Protein AF-A0A1Q3ENA5-F1 (afdb_monomer_lite)

Structure (mmCIF, N/CA/C/O backbone):
data_AF-A0A1Q3ENA5-F1
#
_entry.id   AF-A0A1Q3ENA5-F1
#
loop_
_atom_site.group_PDB
_atom_site.id
_atom_site.type_symbol
_atom_site.label_atom_id
_atom_site.label_alt_id
_atom_site.label_comp_id
_atom_site.label_asym_id
_atom_site.label_entity_id
_atom_site.label_seq_id
_atom_site.pdbx_PDB_ins_code
_atom_site.Cartn_x
_atom_site.Cartn_y
_atom_site.Cartn_z
_atom_site.occupancy
_atom_site.B_iso_or_equiv
_atom_site.auth_seq_id
_atom_site.auth_comp_id
_atom_site.auth_asym_id
_atom_site.auth_atom_id
_atom_site.pdbx_PDB_model_num
ATOM 1 N N . MET A 1 1 ? 7.238 -24.055 77.664 1.00 55.78 1 MET A N 1
ATOM 2 C CA . MET A 1 1 ? 8.577 -24.464 77.188 1.00 55.78 1 MET A CA 1
ATOM 3 C C . MET A 1 1 ? 9.196 -23.243 76.516 1.00 55.78 1 MET A C 1
ATOM 5 O O . MET A 1 1 ? 8.572 -22.750 75.585 1.00 55.78 1 MET A O 1
ATOM 9 N N . PRO A 1 2 ? 10.288 -22.658 77.037 1.00 55.47 2 PRO A N 1
ATOM 10 C CA . PRO A 1 2 ? 10.878 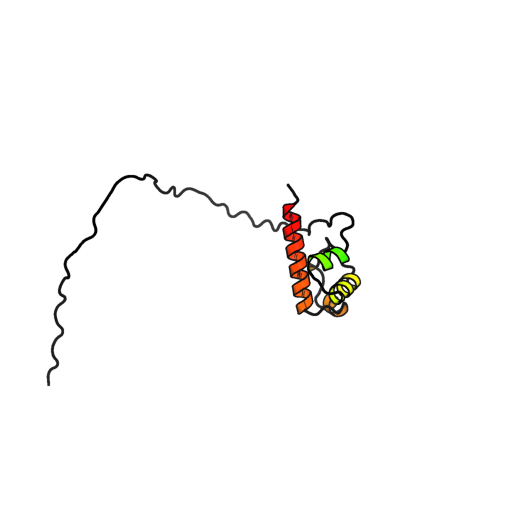-21.450 76.457 1.00 55.47 2 PRO A CA 1
ATOM 11 C C . PRO A 1 2 ? 11.625 -21.767 75.151 1.00 55.47 2 PRO A C 1
ATOM 13 O O . PRO A 1 2 ? 12.337 -22.766 75.071 1.00 55.47 2 PRO A O 1
ATOM 16 N N . ALA A 1 3 ? 11.431 -20.928 74.131 1.00 67.12 3 ALA A N 1
ATOM 17 C CA . ALA A 1 3 ? 12.084 -21.046 72.828 1.00 67.12 3 ALA A CA 1
ATOM 18 C C . ALA A 1 3 ? 13.560 -20.588 72.889 1.00 67.12 3 ALA A C 1
ATOM 20 O O . ALA A 1 3 ? 13.875 -19.673 73.655 1.00 67.12 3 ALA A O 1
ATOM 21 N N . PRO A 1 4 ? 14.467 -21.193 72.098 1.00 65.81 4 PRO A N 1
ATOM 22 C CA . PRO A 1 4 ? 15.877 -20.811 72.063 1.00 65.81 4 PRO A CA 1
ATOM 23 C C . PRO A 1 4 ? 16.090 -19.446 71.383 1.00 65.81 4 PRO A C 1
ATOM 25 O O . PRO A 1 4 ? 15.459 -19.131 70.376 1.00 65.81 4 PRO A O 1
ATOM 28 N N . MET A 1 5 ? 16.995 -18.642 71.950 1.00 73.56 5 MET A N 1
ATOM 29 C CA . MET A 1 5 ? 17.408 -17.331 71.431 1.00 73.56 5 MET A CA 1
ATOM 30 C C . MET A 1 5 ? 18.188 -17.451 70.104 1.00 73.56 5 MET A C 1
ATOM 32 O O . MET A 1 5 ? 18.876 -18.454 69.898 1.00 73.56 5 MET A O 1
ATOM 36 N N . PRO A 1 6 ? 18.136 -16.437 69.216 1.00 73.69 6 PRO A N 1
ATOM 37 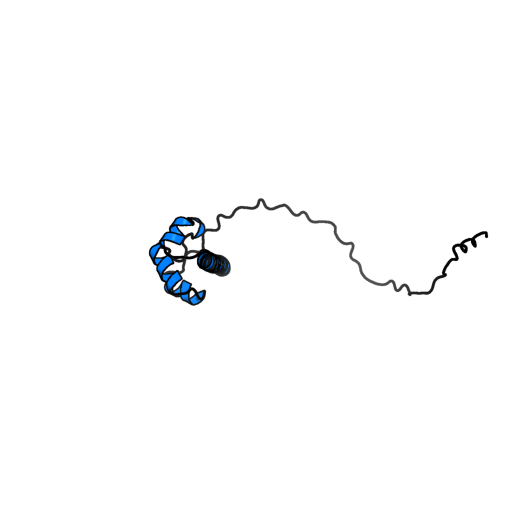C CA . PRO A 1 6 ? 18.916 -16.425 67.978 1.00 73.69 6 PRO A CA 1
ATOM 38 C C . PRO A 1 6 ? 20.420 -16.179 68.234 1.00 73.69 6 PRO A C 1
ATOM 40 O O . PRO A 1 6 ? 20.772 -15.491 69.197 1.00 73.69 6 PRO A O 1
ATOM 43 N N . PRO A 1 7 ? 21.317 -16.706 67.377 1.00 68.88 7 PRO A N 1
ATOM 44 C CA . PRO A 1 7 ? 22.758 -16.495 67.503 1.00 68.88 7 PRO A CA 1
ATOM 45 C C . PRO A 1 7 ? 23.190 -15.073 67.082 1.00 68.88 7 PRO A C 1
ATOM 47 O O . PRO A 1 7 ? 22.500 -14.420 66.295 1.00 68.88 7 PRO A O 1
ATOM 50 N N . PRO A 1 8 ? 24.341 -14.585 67.587 1.00 61.44 8 PRO A N 1
ATOM 51 C CA . PRO A 1 8 ? 24.847 -13.242 67.315 1.00 61.44 8 PRO A CA 1
ATOM 52 C C . PRO A 1 8 ? 25.448 -13.105 65.906 1.00 61.44 8 PRO A C 1
ATOM 54 O O . PRO A 1 8 ? 26.057 -14.033 65.375 1.00 61.44 8 PRO A O 1
ATOM 57 N N . MET A 1 9 ? 25.306 -11.905 65.333 1.00 61.16 9 MET A N 1
ATOM 58 C CA . MET A 1 9 ? 25.944 -11.449 64.092 1.00 61.16 9 MET A CA 1
ATOM 59 C C . MET A 1 9 ? 27.468 -11.627 64.158 1.00 61.16 9 MET A C 1
ATOM 61 O O . MET A 1 9 ? 28.166 -10.862 64.823 1.00 61.16 9 MET A O 1
ATOM 65 N N . GLY A 1 10 ? 27.974 -12.645 63.461 1.00 54.19 10 GLY A N 1
ATOM 66 C CA . GLY A 1 10 ? 29.397 -12.915 63.282 1.00 54.19 10 GLY A CA 1
ATOM 67 C C . GLY A 1 10 ? 29.886 -12.425 61.920 1.00 54.19 10 GLY A C 1
ATOM 68 O O . GLY A 1 10 ? 29.360 -12.821 60.883 1.00 54.19 10 GLY A O 1
ATOM 69 N N . MET A 1 11 ? 30.896 -11.556 61.956 1.00 52.38 11 MET A N 1
ATOM 70 C CA . MET A 1 11 ? 31.693 -11.070 60.829 1.00 52.38 11 MET A CA 1
ATOM 71 C C . MET A 1 11 ? 32.204 -12.201 59.923 1.00 52.38 11 MET A C 1
ATOM 73 O O . MET A 1 11 ? 32.736 -13.191 60.419 1.00 52.38 11 MET A O 1
ATOM 77 N N . TYR A 1 12 ? 32.178 -11.987 58.604 1.00 58.62 12 TYR A N 1
ATOM 78 C CA . TYR A 1 12 ? 33.042 -12.714 57.668 1.00 58.62 12 TYR A CA 1
ATOM 79 C C . TYR A 1 12 ? 34.225 -11.827 57.247 1.00 58.62 12 TYR A C 1
ATOM 81 O O . TYR A 1 12 ? 33.995 -10.706 56.781 1.00 58.62 12 TYR A O 1
ATOM 89 N N . PRO A 1 13 ? 35.482 -12.293 57.391 1.00 55.69 13 PRO A N 1
ATOM 90 C CA . PRO A 1 13 ? 36.654 -11.586 56.907 1.00 55.69 13 PRO A CA 1
ATOM 91 C C . PRO A 1 13 ? 36.957 -11.904 55.435 1.00 55.69 13 PRO A C 1
ATOM 93 O O . PRO A 1 13 ? 36.897 -13.038 54.972 1.00 55.69 13 PRO A O 1
ATOM 96 N N . TYR A 1 14 ? 37.299 -10.823 54.747 1.00 53.66 14 TYR A N 1
ATOM 97 C CA . TYR A 1 14 ? 38.152 -10.646 53.574 1.00 53.66 14 TYR A CA 1
ATOM 98 C C . TYR A 1 14 ? 38.904 -11.859 52.982 1.00 53.66 14 TYR A C 1
ATOM 100 O O . TYR A 1 14 ? 39.790 -12.442 53.602 1.00 53.66 14 TYR A O 1
ATOM 108 N N . GLY A 1 15 ? 38.677 -12.073 51.686 1.00 45.94 15 GLY A N 1
ATOM 109 C CA . GLY A 1 15 ? 39.611 -12.665 50.725 1.00 45.94 15 GLY A CA 1
ATOM 110 C C . GLY A 1 15 ? 38.958 -12.595 49.345 1.00 45.94 15 GLY A C 1
ATOM 111 O O . GLY A 1 15 ? 37.847 -13.072 49.178 1.00 45.94 15 GLY A O 1
ATOM 112 N N . GLY A 1 16 ? 39.479 -11.970 48.300 1.00 52.84 16 GLY A N 1
ATOM 113 C CA . GLY A 1 16 ? 40.734 -11.293 48.026 1.00 52.84 16 GLY A CA 1
ATOM 114 C C . GLY A 1 16 ? 40.740 -11.135 46.504 1.00 52.84 16 GLY A C 1
ATOM 115 O O . GLY A 1 16 ? 40.697 -12.137 45.799 1.00 52.84 16 GLY A O 1
ATOM 116 N N . MET A 1 17 ? 40.715 -9.906 45.990 1.00 53.88 17 MET A N 1
ATOM 117 C CA . MET A 1 17 ? 40.891 -9.635 44.559 1.00 53.88 17 MET A CA 1
ATOM 118 C C . MET A 1 17 ? 41.883 -8.471 44.420 1.00 53.88 17 MET A C 1
ATOM 120 O O . MET A 1 17 ? 41.698 -7.447 45.083 1.00 53.88 17 MET A O 1
ATOM 124 N N . PRO A 1 18 ? 42.957 -8.633 43.630 1.00 46.88 18 PRO A N 1
ATOM 125 C CA . PRO A 1 18 ? 44.070 -7.698 43.577 1.00 46.88 18 PRO A CA 1
ATOM 126 C C . PRO A 1 18 ? 43.712 -6.412 42.832 1.00 46.88 18 PRO A C 1
ATOM 128 O O . PRO A 1 18 ? 43.112 -6.427 41.758 1.00 46.88 18 PRO A O 1
ATOM 131 N N . VAL A 1 19 ? 44.162 -5.294 43.399 1.00 53.72 19 VAL A N 1
ATOM 132 C CA . VAL A 1 19 ? 44.255 -4.012 42.709 1.00 53.72 19 VAL A CA 1
ATOM 133 C C . VAL A 1 19 ? 45.410 -4.106 41.704 1.00 53.72 19 VAL A C 1
ATOM 135 O O . VAL A 1 19 ? 46.553 -4.356 42.080 1.00 53.72 19 VAL A O 1
ATOM 138 N N . MET A 1 20 ? 45.123 -3.919 40.418 1.00 52.69 20 MET A N 1
ATOM 139 C CA . MET A 1 20 ? 46.124 -3.463 39.456 1.00 52.69 20 MET A CA 1
ATOM 140 C C . MET A 1 20 ? 45.600 -2.207 38.774 1.00 52.69 20 MET A C 1
ATOM 142 O O . MET A 1 20 ? 44.798 -2.221 37.847 1.00 52.69 20 MET A O 1
ATOM 146 N N . GLN A 1 21 ? 46.061 -1.106 39.349 1.00 53.66 21 GLN A N 1
ATOM 147 C C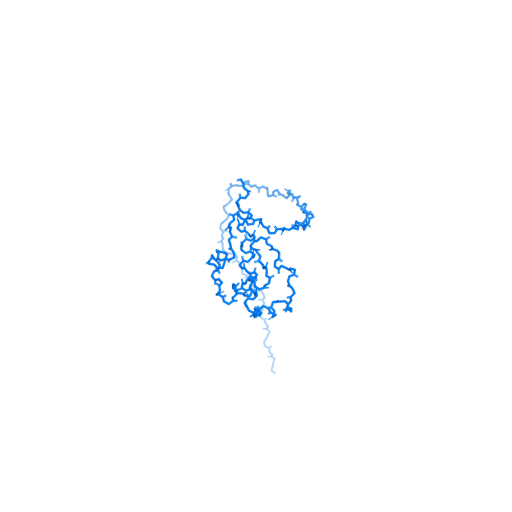A . GLN A 1 21 ? 46.113 0.233 38.804 1.00 53.66 21 GLN A CA 1
ATOM 148 C C . GLN A 1 21 ? 47.217 0.274 37.739 1.00 53.66 21 GLN A C 1
ATOM 150 O O . GLN A 1 21 ? 48.367 0.027 38.081 1.00 53.66 21 GLN A O 1
ATOM 155 N N . ALA A 1 22 ? 46.885 0.616 36.490 1.00 45.81 22 ALA A N 1
ATOM 156 C CA . ALA A 1 22 ? 47.735 1.433 35.613 1.00 45.81 22 ALA A CA 1
ATOM 157 C C . ALA A 1 22 ? 47.066 1.687 34.251 1.00 45.81 22 ALA A C 1
ATOM 159 O O . ALA A 1 22 ? 46.818 0.758 33.491 1.00 45.81 22 ALA A O 1
ATOM 160 N N . GLY A 1 23 ? 46.894 2.969 33.917 1.00 46.88 23 GLY A N 1
ATOM 161 C CA . GLY A 1 23 ? 46.951 3.435 32.530 1.00 46.88 23 GLY A CA 1
ATOM 162 C C . GLY A 1 23 ? 45.614 3.631 31.823 1.00 46.88 23 GLY A C 1
ATOM 163 O O . GLY A 1 23 ? 45.165 2.773 31.075 1.00 46.88 23 GLY A O 1
ATOM 164 N N . GLY A 1 24 ? 45.035 4.819 31.984 1.00 41.84 24 GLY A N 1
ATOM 165 C CA . GLY A 1 24 ? 43.960 5.289 31.120 1.00 41.84 24 GLY A CA 1
ATOM 166 C C . GLY A 1 24 ? 43.253 6.512 31.683 1.00 41.84 24 GLY A C 1
ATOM 167 O O . GLY A 1 24 ? 42.182 6.388 32.265 1.00 41.84 24 GLY A O 1
ATOM 168 N N . THR A 1 25 ? 43.821 7.703 31.446 1.00 51.06 25 THR A N 1
ATOM 169 C CA . THR A 1 25 ? 43.031 8.892 31.049 1.00 51.06 25 THR A CA 1
ATOM 170 C C . THR A 1 25 ? 41.827 8.394 30.246 1.00 51.06 25 THR A C 1
ATOM 172 O O . THR A 1 25 ? 42.046 7.522 29.416 1.00 51.06 25 THR A O 1
ATOM 175 N N . TRP A 1 26 ? 40.573 8.731 30.546 1.00 49.12 26 TRP A N 1
ATOM 176 C CA . TRP A 1 26 ? 39.928 9.992 30.191 1.00 49.12 26 TRP A CA 1
ATOM 177 C C . TRP A 1 26 ? 38.883 10.352 31.253 1.00 49.12 26 TRP A C 1
ATOM 179 O O . TRP A 1 26 ? 37.973 9.583 31.555 1.00 49.12 26 TRP A O 1
ATOM 189 N N . THR A 1 27 ? 38.995 11.564 31.785 1.00 46.00 27 THR A N 1
ATOM 190 C CA . THR A 1 27 ? 37.875 12.308 32.359 1.00 46.00 27 THR A CA 1
ATOM 191 C C . THR A 1 27 ? 36.728 12.304 31.351 1.00 46.00 27 THR A C 1
ATOM 193 O O . THR A 1 27 ? 36.866 12.871 30.265 1.00 46.00 27 THR A O 1
ATOM 196 N N . SER A 1 28 ? 35.620 11.639 31.679 1.00 44.88 28 SER A N 1
ATOM 197 C CA . SER A 1 28 ? 34.431 11.643 30.832 1.00 44.88 28 SER A CA 1
ATOM 198 C C . SER A 1 28 ? 33.843 13.051 30.852 1.00 44.88 28 SER A C 1
ATOM 200 O O . SER A 1 28 ? 33.243 13.487 31.832 1.00 44.88 28 SER A O 1
ATOM 202 N N . LEU A 1 29 ? 34.115 13.773 29.770 1.00 51.06 29 LEU A N 1
ATOM 203 C CA . LEU A 1 29 ? 33.630 15.103 29.455 1.00 51.06 29 LEU A CA 1
ATOM 204 C C . LEU A 1 29 ? 32.091 15.095 29.522 1.00 51.06 29 LEU A C 1
ATOM 206 O O . LEU A 1 29 ? 31.421 14.646 28.596 1.00 51.06 29 LEU A O 1
ATOM 210 N N . ALA A 1 30 ? 31.510 15.582 30.617 1.00 49.44 30 ALA A N 1
ATOM 211 C CA . ALA A 1 30 ? 30.107 15.975 30.644 1.00 49.44 30 ALA A CA 1
ATOM 212 C C . ALA A 1 30 ? 29.994 17.343 29.953 1.00 49.44 30 ALA A C 1
ATOM 214 O O . ALA A 1 30 ? 29.893 18.380 30.604 1.00 49.44 30 ALA A O 1
ATOM 215 N N . HIS A 1 31 ? 30.110 17.349 28.624 1.00 48.31 31 HIS A N 1
ATOM 216 C CA . HIS A 1 31 ? 29.869 18.528 27.799 1.00 48.31 31 HIS A CA 1
ATOM 217 C C . HIS A 1 31 ? 29.320 18.124 26.429 1.00 48.31 31 HIS A C 1
ATOM 219 O O . HIS A 1 31 ? 30.076 17.716 25.552 1.00 48.31 31 HIS A O 1
ATOM 225 N N . ALA A 1 32 ? 28.001 18.232 26.284 1.00 48.12 32 ALA A N 1
ATOM 226 C CA . ALA A 1 32 ? 27.282 18.632 25.069 1.00 48.12 32 ALA A CA 1
ATOM 227 C C . ALA A 1 32 ? 25.782 18.606 25.430 1.00 48.12 32 ALA A C 1
ATOM 229 O O . ALA A 1 32 ? 25.230 17.551 25.719 1.00 48.12 32 ALA A O 1
ATOM 230 N N . GLU A 1 33 ? 25.120 19.743 25.648 1.00 50.91 33 GLU A N 1
ATOM 231 C CA . GLU A 1 33 ? 24.464 20.493 24.564 1.00 50.91 33 GLU A CA 1
ATOM 232 C C . GLU A 1 33 ? 23.800 19.543 23.557 1.00 50.91 33 GLU A C 1
ATOM 234 O O . GLU A 1 33 ? 24.376 19.212 22.526 1.00 50.91 33 GLU A O 1
ATOM 239 N N . GLN A 1 34 ? 22.565 19.122 23.827 1.00 45.03 34 GLN A N 1
ATOM 240 C CA . GLN A 1 34 ? 21.666 18.700 22.757 1.00 45.03 34 GLN A CA 1
ATOM 241 C C . GLN A 1 34 ? 20.334 19.416 22.927 1.00 45.03 34 GLN A C 1
ATOM 243 O O . GLN A 1 34 ? 19.371 18.907 23.499 1.00 45.03 34 GLN A O 1
ATOM 248 N N . TYR A 1 35 ? 20.330 20.646 22.407 1.00 45.47 35 TYR A N 1
ATOM 249 C CA . TYR A 1 35 ? 19.253 21.178 21.580 1.00 45.47 35 TYR A CA 1
ATOM 250 C C . TYR A 1 35 ? 18.245 20.085 21.211 1.00 45.47 35 TYR A C 1
ATOM 252 O O . TYR A 1 35 ? 18.547 19.194 20.417 1.00 45.47 35 TYR A O 1
ATOM 260 N N . SER A 1 36 ? 17.033 20.175 21.755 1.00 50.72 36 SER A N 1
ATOM 261 C CA . SER A 1 36 ? 15.890 19.583 21.074 1.00 50.72 36 SER A CA 1
ATOM 262 C C . SER A 1 36 ? 15.784 20.304 19.734 1.00 50.72 36 SER A C 1
ATOM 264 O O . SER A 1 36 ? 15.504 21.507 19.744 1.00 50.72 36 SER A O 1
ATOM 266 N N . PRO A 1 37 ? 16.020 19.658 18.576 1.00 53.75 37 PRO A N 1
ATOM 267 C CA . PRO A 1 37 ? 15.551 20.269 17.352 1.00 53.75 37 PRO A CA 1
ATOM 268 C C . PRO A 1 37 ? 14.035 20.424 17.527 1.00 53.75 37 PRO A C 1
ATOM 270 O O . PRO A 1 37 ? 13.383 19.463 17.961 1.00 53.75 37 PRO A O 1
ATOM 273 N N . PRO A 1 38 ? 13.438 21.595 17.231 1.00 49.19 38 PRO A N 1
ATOM 274 C CA . PRO A 1 38 ? 12.006 21.619 17.013 1.00 49.19 38 PRO A CA 1
ATOM 275 C C . PRO A 1 38 ? 11.747 20.517 15.995 1.00 49.19 38 PRO A C 1
ATOM 277 O O . PRO A 1 38 ? 12.421 20.459 14.962 1.00 49.19 38 PRO A O 1
ATOM 280 N N . SER A 1 39 ? 10.854 19.590 16.342 1.00 52.22 39 SER A N 1
ATOM 281 C CA . SER A 1 39 ? 10.356 18.593 15.412 1.00 52.22 39 SER A CA 1
ATOM 282 C C . SER A 1 39 ? 9.701 19.382 14.290 1.00 52.22 39 SER A C 1
ATOM 284 O O . SER A 1 39 ? 8.524 19.739 14.334 1.00 52.22 39 SER A O 1
ATOM 286 N N . VAL A 1 40 ? 10.514 19.761 13.307 1.00 51.34 40 VAL A N 1
ATOM 287 C CA . VAL A 1 40 ? 10.053 20.173 12.009 1.00 51.34 40 VAL A CA 1
ATOM 288 C C . VAL A 1 40 ? 9.305 18.947 11.547 1.00 51.34 40 VAL A C 1
ATOM 290 O O . VAL A 1 40 ? 9.888 17.946 11.128 1.00 51.34 40 VAL A O 1
ATOM 293 N N . HIS A 1 41 ? 7.984 19.011 11.686 1.00 48.09 41 HIS A N 1
ATOM 294 C CA . HIS A 1 41 ? 7.064 18.281 10.851 1.00 48.09 41 HIS A CA 1
ATOM 295 C C . HIS A 1 41 ? 7.392 18.711 9.422 1.00 48.09 41 HIS A C 1
ATOM 297 O O . HIS A 1 41 ? 6.697 19.522 8.813 1.00 48.09 41 HIS A O 1
ATOM 303 N N . VAL A 1 42 ? 8.502 18.191 8.891 1.00 55.16 42 VAL A N 1
ATOM 304 C CA . VAL A 1 42 ? 8.786 18.146 7.476 1.00 55.16 42 VAL A CA 1
ATOM 305 C C . VAL A 1 42 ? 7.598 17.369 6.968 1.00 55.16 42 VAL A C 1
ATOM 307 O O . VAL A 1 42 ? 7.534 16.147 7.143 1.00 55.16 42 VAL A O 1
ATOM 310 N N . ARG A 1 43 ? 6.607 18.108 6.453 1.00 55.19 43 ARG A N 1
ATOM 311 C CA . ARG A 1 43 ? 5.477 17.595 5.688 1.00 55.19 43 ARG A CA 1
ATOM 312 C C . ARG A 1 43 ? 6.137 16.819 4.562 1.00 55.19 43 ARG A C 1
ATOM 314 O O . ARG A 1 43 ? 6.472 17.380 3.529 1.00 55.19 43 ARG A O 1
ATOM 321 N N . SER A 1 44 ? 6.453 15.557 4.846 1.00 52.75 44 SER A N 1
ATOM 322 C CA . SER A 1 44 ? 7.238 14.690 3.986 1.00 52.75 44 SER A CA 1
ATOM 323 C C . SER A 1 44 ? 6.273 14.300 2.895 1.00 52.75 44 SER A C 1
ATOM 325 O O . SER A 1 44 ? 5.581 13.279 3.009 1.00 52.75 44 SER A O 1
ATOM 327 N N . SER A 1 45 ? 6.160 15.178 1.901 1.00 55.56 45 SER A N 1
ATOM 328 C CA . SER A 1 45 ? 5.560 14.830 0.634 1.00 55.56 45 SER A CA 1
ATOM 329 C C . SER A 1 45 ? 6.226 13.535 0.182 1.00 55.56 45 SER A C 1
ATOM 331 O O . SER A 1 45 ? 7.443 13.386 0.353 1.00 55.56 45 SER A O 1
ATOM 333 N N . PRO A 1 46 ? 5.439 12.540 -0.242 1.00 57.50 46 PRO A N 1
ATOM 334 C CA . PRO A 1 46 ? 6.011 11.368 -0.879 1.00 57.50 46 PRO A CA 1
ATOM 335 C C . PRO A 1 46 ? 7.005 11.811 -1.967 1.00 57.50 46 PRO A C 1
ATOM 337 O O . PRO A 1 46 ? 6.769 12.830 -2.621 1.00 57.50 46 PRO A O 1
ATOM 340 N N . PRO A 1 47 ? 8.149 11.114 -2.098 1.00 60.88 47 PRO A N 1
ATOM 341 C CA . PRO A 1 47 ? 9.073 11.381 -3.188 1.00 60.88 47 PRO A CA 1
ATOM 342 C C . PRO A 1 47 ? 8.298 11.240 -4.498 1.00 60.88 47 PRO A C 1
ATOM 344 O O . PRO A 1 47 ? 7.504 10.302 -4.642 1.00 60.88 47 PRO A O 1
ATOM 347 N N . ALA A 1 48 ? 8.497 12.198 -5.406 1.00 61.72 48 ALA A N 1
ATOM 348 C CA . ALA A 1 48 ? 7.918 12.123 -6.738 1.00 61.72 48 ALA A CA 1
ATOM 349 C C . ALA A 1 48 ? 8.288 10.767 -7.345 1.00 61.72 48 ALA A C 1
ATOM 351 O O . ALA A 1 48 ? 9.433 10.323 -7.215 1.00 61.72 48 ALA A O 1
ATOM 352 N N . ALA A 1 49 ? 7.306 10.091 -7.936 1.00 60.84 49 ALA A N 1
ATOM 353 C CA . ALA A 1 49 ? 7.601 8.898 -8.700 1.00 60.84 49 ALA A CA 1
ATOM 354 C C . ALA A 1 49 ? 8.535 9.251 -9.858 1.00 60.84 49 ALA A C 1
ATOM 356 O O . ALA A 1 49 ? 8.342 10.297 -10.484 1.00 60.84 49 ALA A O 1
ATOM 357 N N . PRO A 1 50 ? 9.573 8.432 -10.116 1.00 65.00 50 PRO A N 1
ATOM 358 C CA . PRO A 1 50 ? 10.360 8.599 -11.325 1.00 65.00 50 PRO A CA 1
ATOM 359 C C . PRO A 1 50 ? 9.421 8.540 -12.536 1.00 65.00 50 PRO A C 1
ATOM 361 O O . PRO A 1 50 ? 8.442 7.790 -12.517 1.00 65.00 50 PRO A O 1
ATOM 364 N N . GLU A 1 51 ? 9.686 9.356 -13.560 1.00 59.56 51 GLU A N 1
ATOM 365 C CA . GLU A 1 51 ? 8.838 9.412 -14.756 1.00 59.56 51 GLU A CA 1
ATOM 366 C C . GLU A 1 51 ? 8.612 8.003 -15.321 1.00 59.56 51 GLU A C 1
ATOM 368 O O . GLU A 1 51 ? 9.560 7.267 -15.595 1.00 59.56 51 GLU A O 1
ATOM 373 N N . GLY A 1 52 ? 7.341 7.618 -15.460 1.00 64.50 52 GLY A N 1
ATOM 374 C CA . GLY A 1 52 ? 6.942 6.304 -15.966 1.00 64.50 52 GLY A CA 1
ATOM 375 C C . GLY A 1 52 ? 6.831 5.185 -14.924 1.00 64.50 52 GLY A C 1
ATOM 376 O O . GLY A 1 52 ? 6.496 4.070 -15.312 1.00 64.50 52 GLY A O 1
ATOM 377 N N . TYR A 1 53 ? 7.060 5.439 -13.629 1.00 74.25 53 TYR A N 1
ATOM 378 C CA . TYR A 1 53 ? 6.847 4.431 -12.584 1.00 74.25 53 TYR A CA 1
ATOM 379 C C . TYR A 1 53 ? 5.349 4.211 -12.350 1.00 74.25 53 TYR A C 1
ATOM 381 O O . TYR A 1 53 ? 4.669 5.008 -11.696 1.00 74.25 53 TYR A O 1
ATOM 389 N N . ALA A 1 54 ? 4.821 3.135 -12.930 1.00 83.31 54 ALA A N 1
ATOM 390 C CA . ALA A 1 54 ? 3.394 2.875 -12.955 1.00 83.31 54 ALA A CA 1
ATOM 391 C C . ALA A 1 54 ? 2.920 2.185 -11.671 1.00 83.31 54 ALA A C 1
ATOM 393 O O . ALA A 1 54 ? 3.664 1.500 -10.967 1.00 83.31 54 ALA A O 1
ATOM 394 N N . LEU A 1 55 ? 1.613 2.268 -11.408 1.00 84.25 55 LEU A N 1
ATOM 395 C CA . LEU A 1 55 ? 0.964 1.510 -10.333 1.00 84.25 55 LEU A CA 1
ATOM 396 C C . LEU A 1 55 ? 1.255 -0.002 -10.426 1.00 84.25 55 LEU A C 1
ATOM 398 O O . LEU A 1 55 ? 1.312 -0.690 -9.408 1.00 84.25 55 LEU A O 1
ATOM 402 N N . ALA A 1 56 ? 1.443 -0.521 -11.643 1.00 84.56 56 ALA A N 1
ATOM 403 C CA . ALA A 1 56 ? 1.818 -1.910 -11.877 1.00 84.56 56 ALA A CA 1
ATOM 404 C C . ALA A 1 56 ? 3.204 -2.248 -11.307 1.00 84.56 56 ALA A C 1
ATOM 406 O O . ALA A 1 56 ? 3.329 -3.277 -10.647 1.00 84.56 56 ALA A O 1
ATOM 407 N N . ASP A 1 57 ? 4.192 -1.372 -11.501 1.00 85.31 57 ASP A N 1
ATOM 408 C CA . ASP A 1 57 ? 5.555 -1.550 -10.993 1.00 85.31 57 ASP A CA 1
ATOM 409 C C . ASP A 1 57 ? 5.584 -1.452 -9.469 1.00 85.31 57 ASP A C 1
ATOM 411 O O . ASP A 1 57 ? 6.173 -2.302 -8.807 1.00 85.31 57 ASP A O 1
ATOM 415 N N . PHE A 1 58 ? 4.838 -0.501 -8.899 1.00 84.81 58 PHE A N 1
ATOM 416 C CA . PHE A 1 58 ? 4.650 -0.405 -7.452 1.00 84.81 58 PHE A CA 1
ATOM 417 C C . PHE A 1 58 ? 4.037 -1.687 -6.870 1.00 84.81 58 PHE A C 1
ATOM 419 O O . PHE A 1 58 ? 4.521 -2.234 -5.879 1.00 84.81 58 PHE A O 1
ATOM 426 N N . CYS A 1 59 ? 2.973 -2.208 -7.484 1.00 88.31 59 CYS A N 1
ATOM 427 C CA . CYS A 1 59 ? 2.352 -3.436 -6.997 1.00 88.31 59 CYS A CA 1
ATOM 428 C C . CYS A 1 59 ? 3.294 -4.642 -7.125 1.00 88.31 59 CYS A C 1
ATOM 430 O O . CYS A 1 59 ? 3.352 -5.452 -6.201 1.00 88.31 59 CYS A O 1
ATOM 432 N N . ALA A 1 60 ? 4.066 -4.732 -8.212 1.00 87.75 60 ALA A N 1
ATOM 433 C CA . ALA A 1 60 ? 5.044 -5.795 -8.420 1.00 87.75 60 ALA A CA 1
ATOM 434 C C . ALA A 1 60 ? 6.204 -5.727 -7.409 1.00 87.75 60 ALA A C 1
ATOM 436 O O . ALA A 1 60 ? 6.549 -6.741 -6.805 1.00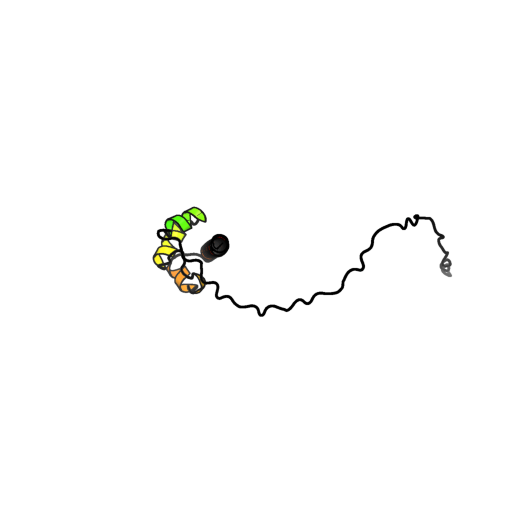 87.75 60 ALA A O 1
ATOM 437 N N . GLU A 1 61 ? 6.761 -4.537 -7.165 1.00 86.94 61 GLU A N 1
ATOM 438 C CA . GLU A 1 61 ? 7.894 -4.324 -6.254 1.00 86.94 61 GLU A CA 1
ATOM 439 C C . GLU A 1 61 ? 7.540 -4.657 -4.798 1.00 86.94 61 GLU A C 1
ATOM 441 O O . GLU A 1 61 ? 8.343 -5.241 -4.067 1.00 86.94 61 GLU A O 1
ATOM 446 N N . TYR A 1 62 ? 6.321 -4.318 -4.371 1.00 86.94 62 TYR A N 1
ATOM 447 C CA . TYR A 1 62 ? 5.869 -4.525 -2.994 1.00 86.94 62 TYR A CA 1
ATOM 448 C C . TYR A 1 62 ? 5.007 -5.778 -2.796 1.00 86.94 62 TYR A C 1
ATOM 450 O O . TYR A 1 62 ? 4.525 -6.006 -1.683 1.00 86.94 62 TYR A O 1
ATOM 458 N N . GLY A 1 63 ? 4.830 -6.599 -3.837 1.00 87.94 63 GLY A N 1
ATOM 459 C CA . GLY A 1 63 ? 4.062 -7.845 -3.778 1.00 87.94 63 GLY A CA 1
ATOM 460 C C . GLY A 1 63 ? 2.581 -7.635 -3.447 1.00 87.94 63 GLY A C 1
ATOM 461 O O . GLY A 1 63 ? 2.001 -8.411 -2.686 1.00 87.94 63 GLY A O 1
ATOM 462 N N . LEU A 1 64 ? 1.978 -6.561 -3.961 1.00 89.62 64 LEU A N 1
ATOM 463 C CA . LEU A 1 64 ? 0.553 -6.283 -3.795 1.00 89.62 64 LEU A CA 1
ATOM 464 C C . LEU A 1 64 ? -0.259 -7.116 -4.790 1.00 89.62 64 LEU A C 1
ATOM 466 O O . LEU A 1 64 ? 0.065 -7.176 -5.973 1.00 89.62 64 LEU A O 1
ATOM 470 N N . SER A 1 65 ? -1.331 -7.743 -4.307 1.00 90.00 65 SER A 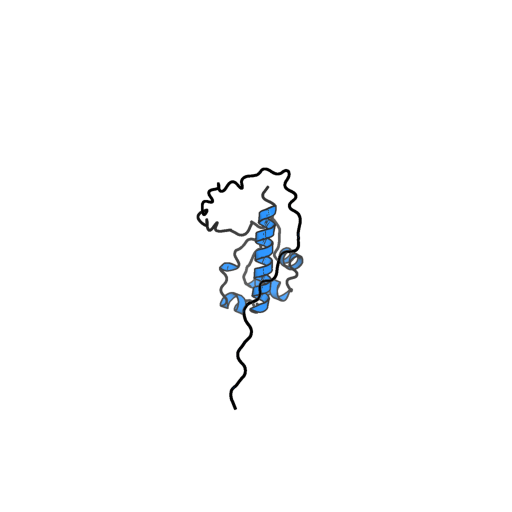N 1
ATOM 471 C CA . SER A 1 65 ? -2.227 -8.567 -5.126 1.00 90.00 65 SER A CA 1
ATOM 472 C C . SER A 1 65 ? -2.946 -7.748 -6.205 1.00 90.00 65 SER A C 1
ATOM 474 O O . SER A 1 65 ? -3.208 -6.558 -6.016 1.00 90.00 65 SER A O 1
ATOM 476 N N . ASP A 1 66 ? -3.362 -8.395 -7.296 1.00 87.88 66 ASP A N 1
ATOM 477 C CA . ASP A 1 66 ? -4.121 -7.740 -8.371 1.00 87.88 66 ASP A CA 1
ATOM 478 C C . ASP A 1 66 ? -5.439 -7.110 -7.892 1.00 87.88 66 ASP A C 1
ATOM 480 O O . ASP A 1 66 ? -5.819 -6.052 -8.389 1.00 87.88 66 ASP A O 1
ATOM 484 N N . ASP A 1 67 ? -6.083 -7.673 -6.864 1.00 87.88 67 ASP A N 1
ATOM 485 C CA . ASP A 1 67 ? -7.258 -7.064 -6.220 1.00 87.88 67 ASP A CA 1
ATOM 486 C C . ASP A 1 67 ? -6.941 -5.682 -5.627 1.00 87.88 67 ASP A C 1
ATOM 488 O O . ASP A 1 67 ? -7.714 -4.732 -5.747 1.00 87.88 67 ASP A O 1
ATOM 492 N N . ILE A 1 68 ? -5.764 -5.548 -5.007 1.00 88.25 68 ILE A N 1
ATOM 493 C CA . ILE A 1 68 ? -5.294 -4.287 -4.428 1.00 88.25 68 ILE A CA 1
ATOM 494 C C . ILE A 1 68 ? -4.971 -3.299 -5.546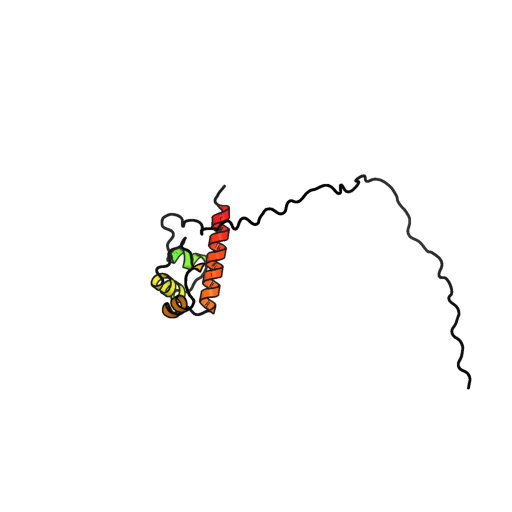 1.00 88.25 68 ILE A C 1
ATOM 496 O O . ILE A 1 68 ? -5.323 -2.127 -5.446 1.00 88.25 68 ILE A O 1
ATOM 500 N N . LYS A 1 69 ? -4.339 -3.766 -6.627 1.00 89.94 69 LYS A N 1
ATOM 501 C CA . LYS A 1 69 ? -4.050 -2.952 -7.812 1.00 89.94 69 LYS A CA 1
ATOM 502 C C . LYS A 1 69 ? -5.332 -2.423 -8.456 1.00 89.94 69 LYS A C 1
ATOM 504 O O . LYS A 1 69 ? -5.388 -1.248 -8.813 1.00 89.94 69 LYS A O 1
ATOM 509 N N . ALA A 1 70 ? -6.361 -3.261 -8.580 1.00 88.88 70 ALA A N 1
ATOM 510 C CA . ALA A 1 70 ? -7.666 -2.862 -9.097 1.00 88.88 70 ALA A CA 1
ATOM 511 C C . ALA A 1 70 ? -8.323 -1.801 -8.201 1.00 88.88 70 ALA A C 1
ATOM 513 O O . ALA A 1 70 ? -8.752 -0.767 -8.710 1.00 88.88 70 ALA A O 1
ATOM 514 N N . GLY A 1 71 ? -8.310 -2.001 -6.879 1.00 89.81 71 GLY A N 1
ATOM 515 C CA . GLY A 1 71 ? -8.843 -1.021 -5.932 1.00 89.81 71 GLY A CA 1
ATOM 516 C C . GLY A 1 71 ? -8.063 0.299 -5.927 1.00 89.81 71 GLY A C 1
ATOM 517 O O . GLY A 1 71 ? -8.659 1.371 -5.936 1.00 89.81 71 GLY A O 1
ATOM 518 N N . LEU A 1 72 ? -6.730 0.254 -6.005 1.00 88.69 72 LEU A N 1
ATOM 519 C CA . LEU A 1 72 ? -5.894 1.455 -6.115 1.00 88.69 72 LEU A CA 1
ATOM 520 C C . LEU A 1 72 ? -6.160 2.216 -7.418 1.00 88.69 72 LEU A C 1
ATOM 522 O O . LEU A 1 72 ? -6.268 3.438 -7.403 1.00 88.69 72 LEU A O 1
ATOM 526 N N . ARG A 1 73 ? -6.350 1.499 -8.529 1.00 88.81 73 ARG A N 1
ATOM 527 C CA . ARG A 1 73 ? -6.740 2.100 -9.808 1.00 88.81 73 ARG A CA 1
ATOM 528 C C . ARG A 1 73 ? -8.130 2.735 -9.740 1.00 88.81 73 ARG A C 1
ATOM 530 O O . ARG A 1 73 ? -8.336 3.792 -10.323 1.00 88.81 73 ARG A O 1
ATOM 537 N N . GLN A 1 74 ? -9.069 2.115 -9.028 1.00 88.19 74 GLN A N 1
ATOM 538 C CA . GLN A 1 74 ? -10.419 2.647 -8.831 1.00 88.19 74 GLN A CA 1
ATOM 539 C C . GLN A 1 74 ? -10.432 3.899 -7.940 1.00 88.19 74 GLN A C 1
ATOM 541 O O . GLN A 1 74 ? -11.258 4.782 -8.146 1.00 88.19 74 GLN A O 1
ATOM 546 N N . LEU A 1 75 ? -9.488 3.999 -7.001 1.00 85.88 75 LEU A N 1
ATOM 547 C CA . LEU A 1 75 ? -9.230 5.208 -6.213 1.00 85.88 75 LEU A CA 1
ATOM 548 C C . LEU A 1 75 ? -8.528 6.315 -7.011 1.00 85.88 75 LEU A C 1
ATOM 550 O O . LEU A 1 75 ? -8.367 7.412 -6.488 1.00 85.88 75 LEU A O 1
ATOM 554 N N . GLY A 1 76 ? -8.089 6.035 -8.243 1.00 84.81 76 GLY A N 1
ATOM 555 C CA . GLY A 1 76 ? -7.290 6.967 -9.036 1.00 84.81 76 GLY A CA 1
ATOM 556 C C . GLY A 1 76 ? -5.891 7.200 -8.467 1.00 84.81 76 GLY A C 1
ATOM 557 O O . GLY A 1 76 ? -5.275 8.201 -8.799 1.00 84.81 76 GLY A O 1
ATOM 558 N N . TYR A 1 77 ? -5.397 6.299 -7.612 1.00 84.12 77 TYR A N 1
ATOM 559 C CA . TYR A 1 77 ? -4.103 6.465 -6.966 1.00 84.12 77 TYR A CA 1
ATOM 560 C C . TYR A 1 77 ? -2.950 6.298 -7.957 1.00 84.12 77 TYR A C 1
ATOM 562 O O . TYR A 1 77 ? -2.817 5.241 -8.587 1.00 84.12 77 TYR A O 1
ATOM 570 N N . GLU A 1 78 ? -2.053 7.283 -7.984 1.00 83.31 78 GLU A N 1
ATOM 571 C CA . GLU A 1 78 ? -0.762 7.177 -8.664 1.00 83.31 78 GLU A CA 1
ATOM 572 C C . GLU A 1 78 ? 0.422 7.096 -7.683 1.00 83.31 78 GLU A C 1
ATOM 574 O O . GLU A 1 78 ? 0.426 7.747 -6.629 1.00 83.31 78 GLU A O 1
ATOM 579 N N . PRO A 1 79 ? 1.473 6.310 -7.996 1.00 76.50 79 PRO A N 1
ATOM 580 C CA . PRO A 1 79 ? 2.707 6.322 -7.219 1.00 76.50 79 PRO A CA 1
ATOM 581 C C . PRO A 1 79 ? 3.252 7.750 -7.080 1.00 76.50 79 PRO A C 1
ATOM 583 O O . PRO A 1 79 ? 3.425 8.462 -8.061 1.00 76.50 79 PRO A O 1
ATOM 586 N N . GLY A 1 80 ? 3.518 8.182 -5.847 1.00 71.00 80 GLY A N 1
ATOM 587 C CA . GLY A 1 80 ? 3.887 9.573 -5.554 1.00 71.00 80 GLY A CA 1
ATOM 588 C C . GLY A 1 80 ? 2.733 10.447 -5.052 1.00 71.00 80 GLY A C 1
ATOM 589 O O . GLY A 1 80 ? 2.996 11.511 -4.498 1.00 71.00 80 GLY A O 1
ATOM 590 N N . GLU A 1 81 ? 1.480 9.992 -5.119 1.00 76.62 81 GLU A N 1
ATOM 591 C CA . GLU A 1 81 ? 0.364 10.649 -4.434 1.00 76.62 81 GLU A CA 1
ATOM 592 C C . GLU A 1 81 ? 0.248 10.248 -2.956 1.00 76.62 81 GLU A C 1
ATOM 594 O O . GLU A 1 81 ? 0.862 9.291 -2.465 1.00 76.62 81 GLU A O 1
ATOM 599 N N . ARG A 1 82 ? -0.554 11.008 -2.203 1.00 78.88 82 ARG A N 1
ATOM 600 C CA . ARG A 1 82 ? -0.762 10.797 -0.770 1.00 78.88 82 ARG A CA 1
ATOM 601 C C . ARG A 1 82 ? -1.942 9.867 -0.499 1.00 78.88 82 ARG A C 1
ATOM 603 O O . ARG A 1 82 ? -3.088 10.285 -0.463 1.00 78.88 82 ARG A O 1
ATOM 610 N N . LEU A 1 83 ? -1.634 8.630 -0.115 1.00 82.19 83 LEU A N 1
ATOM 611 C CA . LEU A 1 83 ? -2.627 7.674 0.406 1.00 82.19 83 LEU A CA 1
ATOM 612 C C . LEU A 1 83 ? -3.130 7.990 1.824 1.00 82.19 83 LEU A C 1
ATOM 614 O O . LEU A 1 83 ? -4.028 7.317 2.329 1.00 82.19 83 LEU A O 1
ATOM 618 N N . THR A 1 84 ? -2.540 8.985 2.496 1.00 77.94 84 THR A N 1
ATOM 619 C CA . THR A 1 84 ? -2.957 9.414 3.841 1.00 77.94 84 THR A CA 1
ATOM 620 C C . THR A 1 84 ? -4.301 10.119 3.850 1.00 77.94 84 THR A C 1
ATOM 622 O O . THR A 1 84 ? -4.955 10.132 4.889 1.00 77.94 84 THR A O 1
ATOM 625 N N . ASP A 1 85 ? -4.691 10.683 2.711 1.00 81.50 85 ASP A N 1
ATOM 626 C CA . ASP A 1 85 ? -5.852 11.561 2.611 1.00 81.50 85 ASP A CA 1
ATOM 627 C C . ASP A 1 85 ? -7.112 10.758 2.219 1.00 81.50 85 ASP A C 1
ATOM 629 O O . ASP A 1 85 ? -8.229 11.238 2.381 1.00 81.50 85 ASP A O 1
ATOM 633 N N . VAL A 1 86 ? -6.933 9.491 1.811 1.00 85.31 86 VAL A N 1
ATOM 634 C CA . VAL A 1 86 ? -8.008 8.552 1.462 1.00 85.31 86 VAL A CA 1
ATOM 635 C C . VAL A 1 86 ? -8.709 8.038 2.724 1.00 85.31 86 VAL A C 1
ATOM 637 O O . VAL A 1 86 ? -8.117 7.368 3.587 1.00 85.31 86 VAL A O 1
ATOM 640 N N . THR A 1 87 ? -10.006 8.311 2.809 1.00 87.69 87 THR A N 1
ATOM 641 C CA . THR A 1 87 ? -10.892 7.932 3.909 1.00 87.69 87 THR A CA 1
ATOM 642 C C . THR A 1 87 ? -11.172 6.430 3.931 1.00 87.69 87 THR A C 1
ATOM 644 O O . THR A 1 87 ? -11.121 5.734 2.918 1.00 87.69 87 THR A O 1
ATOM 647 N N . ALA A 1 88 ? -11.519 5.894 5.105 1.00 85.94 88 ALA A N 1
ATOM 648 C CA . ALA A 1 88 ? -11.865 4.475 5.243 1.00 85.94 88 ALA A CA 1
ATOM 649 C C . ALA A 1 88 ? -13.047 4.050 4.347 1.00 85.94 88 ALA A C 1
ATOM 651 O O . ALA A 1 88 ? -13.089 2.904 3.901 1.00 85.94 88 ALA A O 1
ATOM 652 N N . GLN A 1 89 ? -13.974 4.970 4.069 1.00 88.50 89 GLN A N 1
ATOM 653 C CA . GLN A 1 89 ? -15.118 4.734 3.193 1.00 88.50 89 GLN A CA 1
ATOM 654 C C . GLN A 1 89 ? -14.695 4.599 1.726 1.00 88.50 89 GLN A C 1
ATOM 656 O O . GLN A 1 89 ? -15.188 3.714 1.034 1.00 88.50 89 GLN A O 1
ATOM 661 N N . GLU A 1 90 ? -13.743 5.407 1.261 1.00 89.19 90 GLU A N 1
ATOM 662 C CA . GLU A 1 90 ? -13.195 5.296 -0.097 1.00 89.19 90 GLU A CA 1
ATOM 663 C C . GLU A 1 90 ? -12.445 3.975 -0.289 1.00 89.19 90 GLU A C 1
ATOM 665 O O . GLU A 1 90 ? -12.683 3.276 -1.271 1.00 89.19 90 GLU A O 1
ATOM 670 N N . TRP A 1 91 ? -11.631 3.564 0.692 1.00 88.69 91 TRP A N 1
ATOM 671 C CA . TRP A 1 91 ? -10.987 2.242 0.678 1.00 88.69 91 TRP A CA 1
ATOM 672 C C . TRP A 1 91 ? -12.007 1.104 0.562 1.00 88.69 91 TRP A C 1
ATOM 674 O O . TRP A 1 91 ? -11.810 0.175 -0.220 1.00 88.69 91 TRP A O 1
ATOM 684 N N . HIS A 1 92 ? -13.107 1.191 1.314 1.00 88.94 92 HIS A N 1
ATOM 685 C CA . HIS A 1 92 ? -14.179 0.203 1.260 1.00 88.94 92 HIS A CA 1
ATOM 686 C C . HIS A 1 92 ? -14.895 0.201 -0.100 1.00 88.94 92 HIS A C 1
ATOM 688 O O . HIS A 1 92 ? -15.132 -0.865 -0.664 1.00 88.94 92 HIS A O 1
ATOM 694 N N . ASN A 1 93 ? -15.194 1.378 -0.657 1.00 90.00 93 ASN A N 1
ATOM 695 C CA . ASN A 1 93 ? -15.830 1.518 -1.972 1.00 90.00 93 ASN A CA 1
ATOM 696 C C . ASN A 1 93 ? -14.955 0.979 -3.113 1.00 90.00 93 ASN A C 1
ATOM 698 O O . ASN A 1 93 ? -15.480 0.494 -4.111 1.00 90.00 93 ASN A O 1
ATOM 702 N N . ALA A 1 94 ? -13.634 1.020 -2.942 1.00 89.38 94 ALA A N 1
ATOM 703 C CA . ALA A 1 94 ? -12.660 0.428 -3.851 1.00 89.38 94 ALA A CA 1
ATOM 704 C C . ALA A 1 94 ? -12.456 -1.087 -3.649 1.00 89.38 94 ALA A C 1
ATOM 706 O O . ALA A 1 94 ? -11.574 -1.681 -4.265 1.00 89.38 94 ALA A O 1
ATOM 707 N N . GLY A 1 95 ? -13.215 -1.719 -2.747 1.00 90.75 95 GLY A N 1
ATOM 708 C CA . GLY A 1 95 ? -13.109 -3.150 -2.452 1.00 90.75 95 GLY A CA 1
ATOM 709 C C . GLY A 1 95 ? -11.881 -3.541 -1.622 1.00 90.75 95 GLY A C 1
ATOM 710 O O . GLY A 1 95 ? -11.610 -4.731 -1.451 1.00 90.75 95 GLY A O 1
ATOM 711 N N . ILE A 1 96 ? -11.145 -2.571 -1.072 1.00 89.00 96 ILE A N 1
ATOM 712 C CA . ILE A 1 96 ? -9.926 -2.819 -0.300 1.00 89.00 96 ILE A CA 1
ATOM 713 C C . ILE A 1 96 ? -10.280 -3.050 1.169 1.00 89.00 96 ILE A C 1
ATOM 715 O O . ILE A 1 96 ? -10.771 -2.173 1.884 1.00 89.00 96 ILE A O 1
ATOM 719 N N . LYS A 1 97 ? -9.969 -4.252 1.658 1.00 91.00 97 LYS A N 1
ATOM 720 C CA . LYS A 1 97 ? -10.206 -4.645 3.053 1.00 91.00 97 LYS A CA 1
ATOM 721 C C . LYS A 1 97 ? -9.229 -3.934 4.004 1.00 91.00 97 LYS A C 1
ATOM 723 O O . LYS A 1 97 ? -8.099 -3.635 3.614 1.00 91.00 97 LYS A O 1
ATOM 728 N N . PRO A 1 98 ? -9.565 -3.765 5.298 1.00 87.94 98 PRO A N 1
ATOM 729 C CA . PRO A 1 98 ? -8.672 -3.129 6.280 1.00 87.94 98 PRO A CA 1
ATOM 730 C C . PRO A 1 98 ? -7.272 -3.765 6.380 1.00 87.94 98 PRO A C 1
ATOM 732 O O . PRO A 1 98 ? -6.265 -3.074 6.562 1.00 87.94 98 PRO A O 1
ATOM 735 N N . VAL A 1 99 ? -7.194 -5.090 6.213 1.00 88.81 99 VAL A N 1
ATOM 736 C CA . VAL A 1 99 ? -5.924 -5.836 6.199 1.00 88.81 99 VAL A CA 1
ATOM 737 C C . VAL A 1 99 ? -5.081 -5.461 4.976 1.00 88.81 99 VAL A C 1
ATOM 739 O O . VAL A 1 99 ? -3.892 -5.178 5.111 1.00 88.81 99 VAL A O 1
ATOM 742 N N . GLN A 1 100 ? -5.707 -5.384 3.800 1.00 88.12 100 GLN A N 1
ATOM 743 C CA . GLN A 1 100 ? -5.053 -4.984 2.552 1.00 88.12 100 GLN A CA 1
ATOM 744 C C . GLN A 1 100 ? -4.616 -3.516 2.608 1.00 88.12 100 GLN A C 1
ATOM 746 O O . GLN A 1 100 ? -3.482 -3.202 2.261 1.00 88.12 100 GLN A O 1
ATOM 751 N N . ARG A 1 101 ? -5.447 -2.625 3.165 1.00 89.75 101 ARG A N 1
ATOM 752 C CA . ARG A 1 101 ? -5.076 -1.224 3.428 1.00 89.75 101 ARG A CA 1
ATOM 753 C C . ARG A 1 101 ? -3.787 -1.130 4.245 1.00 89.75 101 ARG A C 1
ATOM 755 O O . ARG A 1 101 ? -2.902 -0.347 3.919 1.00 89.75 101 ARG A O 1
ATOM 762 N N . SER A 1 102 ? -3.650 -1.948 5.288 1.00 88.62 102 SER A N 1
ATOM 763 C CA . SER A 1 102 ? -2.434 -1.971 6.110 1.00 88.62 102 SER A CA 1
ATOM 764 C C . SER A 1 102 ? -1.199 -2.415 5.317 1.00 88.62 102 SER A C 1
ATOM 766 O O . SER A 1 102 ? -0.114 -1.870 5.519 1.00 88.62 102 SER A O 1
ATOM 768 N N . GLN A 1 103 ? -1.348 -3.373 4.397 1.00 89.88 103 GLN A N 1
ATOM 769 C CA . GLN A 1 103 ? -0.268 -3.803 3.501 1.00 89.88 103 GLN A CA 1
ATOM 770 C C . GLN A 1 103 ? 0.134 -2.690 2.527 1.00 89.88 103 GLN A C 1
ATOM 772 O O . GLN A 1 103 ? 1.320 -2.380 2.418 1.00 89.88 103 GLN A O 1
ATOM 777 N N . VAL A 1 104 ? -0.845 -2.025 1.908 1.00 88.62 104 VAL A N 1
ATOM 778 C CA . VAL A 1 104 ? -0.619 -0.877 1.019 1.00 88.62 104 VAL A CA 1
ATOM 779 C C . VAL A 1 104 ? 0.097 0.255 1.752 1.00 88.62 104 VAL A C 1
ATOM 781 O O . VAL A 1 104 ? 1.098 0.772 1.267 1.00 88.62 104 VAL A O 1
ATOM 784 N N . MET A 1 105 ? -0.347 0.610 2.960 1.00 88.88 105 MET A N 1
ATOM 785 C CA . MET A 1 105 ? 0.296 1.664 3.751 1.00 88.88 105 MET A CA 1
ATOM 786 C C . MET A 1 105 ? 1.735 1.302 4.145 1.00 88.88 105 MET A C 1
ATOM 788 O O . MET A 1 105 ? 2.598 2.178 4.201 1.00 88.88 105 MET A O 1
ATOM 792 N N . ARG A 1 106 ? 2.035 0.017 4.386 1.00 89.00 106 ARG A N 1
ATOM 793 C CA . ARG A 1 106 ? 3.415 -0.452 4.600 1.00 89.00 106 ARG A CA 1
ATOM 794 C C . ARG A 1 106 ? 4.260 -0.306 3.336 1.00 89.00 106 ARG A C 1
ATOM 796 O O . ARG A 1 106 ? 5.384 0.179 3.443 1.00 89.00 106 ARG A O 1
ATOM 803 N N . ALA A 1 107 ? 3.731 -0.691 2.174 1.00 88.69 107 ALA A N 1
ATOM 804 C CA . ALA A 1 107 ? 4.392 -0.510 0.882 1.00 88.69 107 ALA A CA 1
ATOM 805 C C . ALA A 1 107 ? 4.678 0.975 0.609 1.00 88.69 107 ALA A C 1
ATOM 807 O O . ALA A 1 107 ? 5.820 1.355 0.373 1.00 88.69 107 ALA A O 1
ATOM 808 N N . TYR A 1 108 ? 3.678 1.836 0.798 1.00 86.81 108 TYR A N 1
ATOM 809 C CA . TYR A 1 108 ? 3.805 3.286 0.673 1.00 86.81 108 TYR A CA 1
ATOM 810 C C . TYR A 1 108 ? 4.859 3.876 1.624 1.00 86.81 108 TYR A C 1
ATOM 812 O O . TYR A 1 108 ? 5.691 4.686 1.219 1.00 86.81 108 TYR A O 1
ATOM 820 N N . ASN A 1 109 ? 4.896 3.440 2.886 1.00 84.56 109 ASN A N 1
ATOM 821 C CA . ASN A 1 109 ? 5.914 3.891 3.840 1.00 84.56 109 ASN A CA 1
ATOM 822 C C . ASN A 1 109 ? 7.328 3.419 3.470 1.00 84.56 109 ASN A C 1
ATOM 824 O O . ASN A 1 109 ? 8.289 4.174 3.653 1.00 84.56 109 ASN A O 1
ATOM 828 N N . LYS A 1 110 ? 7.470 2.199 2.938 1.00 85.12 110 LYS A N 1
ATOM 829 C CA . LYS A 1 110 ? 8.750 1.707 2.410 1.00 85.12 110 LYS A CA 1
ATOM 830 C C . LYS A 1 110 ? 9.189 2.525 1.202 1.00 85.12 110 LYS A C 1
ATOM 832 O O . LYS A 1 110 ? 10.311 3.019 1.215 1.00 85.12 110 LYS A O 1
ATOM 837 N N . TYR A 1 111 ? 8.288 2.764 0.253 1.00 82.38 111 TYR A N 1
ATOM 838 C CA . TYR A 1 111 ? 8.521 3.602 -0.920 1.00 82.38 111 TYR A CA 1
ATOM 839 C C . TYR A 1 111 ? 8.981 5.016 -0.531 1.00 82.38 111 TYR A C 1
ATOM 841 O O . TYR A 1 111 ? 10.032 5.483 -0.970 1.00 82.38 111 TYR A O 1
ATOM 849 N N . LYS A 1 112 ? 8.288 5.661 0.419 1.00 78.62 112 LYS A N 1
ATOM 850 C CA . LYS A 1 112 ? 8.707 6.959 0.979 1.00 78.62 112 LYS A CA 1
ATOM 851 C C . LYS A 1 112 ? 10.084 6.926 1.634 1.00 78.62 112 LYS A C 1
ATOM 853 O O . LYS A 1 112 ? 10.797 7.924 1.596 1.00 78.62 112 LYS A O 1
ATOM 858 N N . SER A 1 113 ? 10.437 5.822 2.284 1.00 76.94 113 SER A N 1
ATOM 859 C CA . SER A 1 113 ? 11.725 5.675 2.969 1.00 76.94 113 SER A CA 1
ATOM 860 C C . SER A 1 113 ? 12.862 5.382 1.988 1.00 76.94 113 SER A C 1
ATOM 862 O O . SER A 1 113 ? 13.964 5.891 2.167 1.00 76.94 113 SER A O 1
ATOM 864 N N . HIS A 1 114 ? 12.593 4.612 0.931 1.00 69.19 114 HIS A N 1
ATOM 865 C CA . HIS A 1 114 ? 13.547 4.312 -0.136 1.00 69.19 114 HIS A CA 1
ATOM 866 C C . HIS A 1 114 ? 13.819 5.534 -1.017 1.00 69.19 114 HIS A C 1
ATOM 868 O O . HIS A 1 114 ? 14.983 5.858 -1.244 1.00 69.19 114 HIS A O 1
ATOM 874 N N . GLY A 1 115 ? 12.790 6.290 -1.415 1.00 60.03 115 GLY A N 1
ATOM 875 C CA . GLY A 1 115 ? 12.984 7.516 -2.196 1.00 60.03 115 GLY A CA 1
ATOM 876 C C . GLY A 1 115 ? 13.736 8.624 -1.444 1.00 60.03 115 GLY A C 1
ATOM 877 O O . GLY A 1 115 ? 14.347 9.481 -2.072 1.00 60.03 115 GLY A O 1
ATOM 878 N N . LYS A 1 116 ? 13.807 8.575 -0.104 1.00 53.62 116 LYS A N 1
ATOM 879 C CA . LYS A 1 116 ? 14.678 9.465 0.690 1.00 53.62 116 LYS A CA 1
ATOM 880 C C . LYS A 1 116 ? 16.177 9.145 0.571 1.00 53.62 116 LYS A C 1
ATOM 882 O O . LYS A 1 116 ? 16.982 9.980 0.968 1.00 53.62 116 LYS A O 1
ATOM 887 N N . ARG A 1 117 ? 16.576 7.970 0.059 1.00 51.34 117 ARG A N 1
ATOM 888 C CA . ARG A 1 117 ? 17.996 7.561 -0.041 1.00 51.34 117 ARG A CA 1
ATOM 889 C C . ARG A 1 117 ? 18.666 7.917 -1.372 1.00 51.34 117 ARG A C 1
ATOM 891 O O . ARG A 1 117 ? 19.883 7.805 -1.444 1.00 51.34 117 ARG A O 1
ATOM 898 N N . ILE A 1 118 ? 17.911 8.346 -2.387 1.00 47.97 118 ILE A N 1
ATOM 899 C CA . ILE A 1 118 ? 18.427 8.646 -3.742 1.00 47.97 118 ILE A CA 1
ATOM 900 C C . ILE A 1 118 ? 18.677 10.158 -3.935 1.00 47.97 118 ILE A C 1
ATOM 902 O O . ILE A 1 118 ? 19.236 10.584 -4.935 1.00 47.97 118 ILE A O 1
ATOM 906 N N . GLY A 1 119 ? 18.321 10.990 -2.952 1.00 45.69 119 GLY A N 1
ATOM 907 C CA . GLY A 1 119 ? 18.730 12.394 -2.908 1.00 45.69 119 GLY A CA 1
ATOM 908 C C . GLY A 1 119 ? 20.109 12.547 -2.269 1.00 45.69 119 GLY A C 1
ATOM 909 O O . GLY A 1 119 ? 20.189 12.931 -1.101 1.00 45.69 119 GLY A O 1
ATOM 910 N N . LYS A 1 120 ? 21.180 12.212 -2.993 1.00 37.34 120 LYS A N 1
ATOM 911 C CA . LYS A 1 120 ? 22.543 12.613 -2.630 1.00 37.34 120 LYS A CA 1
ATOM 912 C C . LYS A 1 120 ? 23.401 12.844 -3.862 1.00 37.34 120 LYS A C 1
ATOM 914 O O . LYS A 1 120 ? 23.327 11.997 -4.775 1.00 37.34 120 LYS A O 1
#

Secondary structure (DSSP, 8-state):
-PPPPPPP-PPPP-------------------------------PPPPPPTT--HHHHHHHHT--HHHHHHHHHTT--TTS-TTS--HHHHHHTT--HHHHHHHHHHHHHHHHHHTTS--

Organism: Lentinula edodes (NCBI:txid5353)

Sequence (120 aa):
MPAPMPPPMGMYPYGGMPVMQAGGTWTSLAHAEQYSPPSVHVRSSPPAAPEGYALADFCAEYGLSDDIKAGLRQLGYEPGERLTDVTAQEWHNAGIKPVQRSQVMRAYNKYKSHGKRIGK

Foldseek 3Di:
DDDDDDDDDDDDDDDDDDDDDDDDDDDPDPDDDDDPDPPPPPVLQQQADDPPCFLVNLCVVLVQDVLLSQLCVVLVDGRRDDPPVDDPVSCVVSVHDPVSSVSVVVSSVVSSVVSVVPPD

pLDDT: mean 70.35, std 17.02, range [37.34, 91.0]

Radius of gyration: 31.63 Å; chains: 1; bounding box: 64×46×93 Å